Protein AF-A0A2A2S1T3-F1 (afdb_monomer_lite)

Structure (mmCIF, N/CA/C/O backbone):
data_AF-A0A2A2S1T3-F1
#
_entry.id   AF-A0A2A2S1T3-F1
#
loop_
_atom_site.group_PDB
_atom_site.id
_atom_site.type_symbol
_atom_site.label_atom_id
_atom_site.label_alt_id
_atom_site.label_comp_id
_atom_site.label_asym_id
_atom_site.label_entity_id
_atom_site.label_seq_id
_atom_site.pdbx_PDB_ins_code
_atom_site.Cartn_x
_atom_site.Cartn_y
_atom_site.Cartn_z
_atom_site.occupancy
_atom_site.B_iso_or_equiv
_atom_site.auth_seq_id
_atom_site.auth_comp_id
_atom_site.auth_asym_id
_atom_site.auth_atom_id
_atom_site.pdbx_PDB_model_num
ATOM 1 N N . MET A 1 1 ? -7.539 -17.292 -2.573 1.00 50.06 1 MET A N 1
ATOM 2 C CA . MET A 1 1 ? -6.494 -16.764 -3.480 1.00 50.06 1 MET A CA 1
ATOM 3 C C . MET A 1 1 ? -6.185 -15.352 -3.025 1.00 50.06 1 MET A C 1
ATOM 5 O O . MET A 1 1 ? -7.132 -14.641 -2.714 1.00 50.06 1 MET A O 1
ATOM 9 N N . ALA A 1 2 ? -4.913 -14.967 -2.915 1.00 60.62 2 ALA A N 1
ATOM 10 C CA . ALA A 1 2 ? -4.570 -13.589 -2.576 1.00 60.62 2 ALA A CA 1
ATOM 11 C C . ALA A 1 2 ? -5.057 -12.658 -3.700 1.00 60.62 2 ALA A C 1
ATOM 13 O O . ALA A 1 2 ? -4.829 -12.934 -4.877 1.00 60.62 2 ALA A O 1
ATOM 14 N N . GLU A 1 3 ? -5.774 -11.588 -3.354 1.00 80.25 3 GLU A N 1
ATOM 15 C CA . GLU A 1 3 ? -6.332 -10.647 -4.339 1.00 80.25 3 GLU A CA 1
ATOM 16 C C . GLU A 1 3 ? -5.235 -9.854 -5.063 1.00 80.25 3 GLU A C 1
ATOM 18 O O . GLU A 1 3 ? -5.440 -9.404 -6.193 1.00 80.25 3 GLU A O 1
ATOM 23 N N . VAL A 1 4 ? -4.072 -9.718 -4.422 1.00 89.56 4 VAL A N 1
ATOM 24 C CA . VAL A 1 4 ? -2.810 -9.164 -4.918 1.00 89.56 4 VAL A CA 1
ATOM 25 C C . VAL A 1 4 ? -1.668 -9.846 -4.151 1.00 89.56 4 VAL A C 1
ATOM 27 O O . VAL A 1 4 ? -1.867 -10.237 -3.004 1.00 89.56 4 VAL A O 1
ATOM 30 N N . THR A 1 5 ? -0.496 -9.985 -4.767 1.00 92.62 5 THR A N 1
ATOM 31 C CA . THR A 1 5 ? 0.722 -10.505 -4.122 1.00 92.62 5 THR A CA 1
ATOM 32 C C . THR A 1 5 ? 1.799 -9.439 -4.223 1.00 92.62 5 THR A C 1
ATOM 34 O O . THR A 1 5 ? 2.040 -8.919 -5.315 1.00 92.62 5 THR A O 1
ATOM 37 N N . ILE A 1 6 ? 2.412 -9.082 -3.095 1.00 93.56 6 ILE A N 1
ATOM 38 C CA . ILE A 1 6 ? 3.448 -8.045 -3.040 1.00 93.56 6 ILE A CA 1
ATOM 39 C C . ILE A 1 6 ? 4.678 -8.644 -2.369 1.00 93.56 6 ILE A C 1
ATOM 41 O O . ILE A 1 6 ? 4.652 -8.945 -1.177 1.00 93.56 6 ILE A O 1
ATOM 45 N N . SER A 1 7 ? 5.771 -8.780 -3.116 1.00 94.69 7 SER A N 1
ATOM 46 C CA . SER A 1 7 ? 7.022 -9.261 -2.534 1.00 94.69 7 SER A CA 1
ATOM 47 C C . SER A 1 7 ? 7.648 -8.201 -1.623 1.00 94.69 7 SER A C 1
ATOM 49 O O . SER A 1 7 ? 7.516 -6.992 -1.856 1.00 94.69 7 SER A O 1
ATOM 51 N N . ASN A 1 8 ? 8.418 -8.635 -0.625 1.00 93.12 8 ASN A N 1
ATOM 52 C CA . ASN A 1 8 ? 9.195 -7.708 0.211 1.00 93.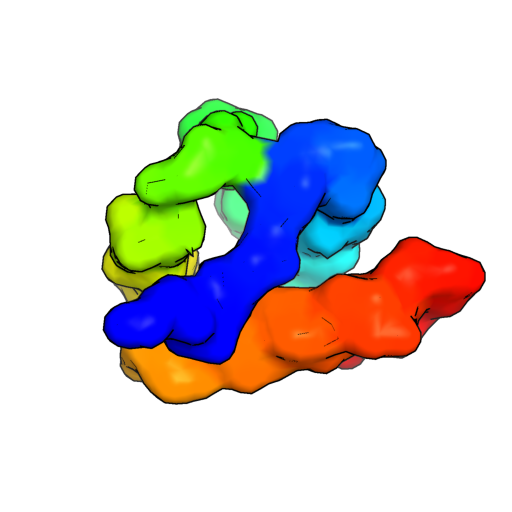12 8 ASN A CA 1
ATOM 53 C C . ASN A 1 8 ? 10.216 -6.886 -0.600 1.00 93.12 8 ASN A C 1
ATOM 55 O O . ASN A 1 8 ? 10.594 -5.788 -0.194 1.00 93.12 8 ASN A O 1
ATOM 59 N N . LYS A 1 9 ? 10.649 -7.390 -1.763 1.00 94.75 9 LYS A N 1
ATOM 60 C CA . LYS A 1 9 ? 11.542 -6.677 -2.687 1.00 94.75 9 LYS A CA 1
ATOM 61 C C . LYS A 1 9 ? 10.835 -5.511 -3.384 1.00 94.75 9 LYS A C 1
ATOM 63 O O . LYS A 1 9 ? 11.445 -4.463 -3.596 1.00 94.75 9 LYS A O 1
ATOM 68 N N . ASP A 1 10 ? 9.563 -5.688 -3.726 1.00 94.75 10 ASP A N 1
ATOM 69 C CA . ASP A 1 10 ? 8.768 -4.701 -4.459 1.00 94.75 10 ASP A CA 1
ATOM 70 C C . ASP A 1 10 ? 8.127 -3.665 -3.529 1.00 94.75 10 ASP A C 1
ATOM 72 O O . ASP A 1 10 ? 7.923 -2.509 -3.923 1.00 94.75 10 ASP A O 1
ATOM 76 N N . TRP A 1 11 ? 7.855 -4.050 -2.276 1.00 95.44 11 TRP A N 1
ATOM 77 C CA . TRP A 1 11 ? 7.173 -3.202 -1.302 1.00 95.44 11 TRP A CA 1
ATOM 78 C C . TRP A 1 11 ? 7.792 -1.809 -1.125 1.00 95.44 11 TRP A C 1
ATOM 80 O O . TRP A 1 11 ? 7.035 -0.842 -1.192 1.00 95.44 11 TRP A O 1
ATOM 90 N N . PRO A 1 12 ? 9.123 -1.627 -0.989 1.00 94.75 12 PRO A N 1
ATOM 91 C CA . PRO A 1 12 ? 9.706 -0.295 -0.839 1.00 94.75 12 PRO A CA 1
ATOM 92 C C . PRO A 1 12 ? 9.332 0.662 -1.980 1.00 94.75 12 PRO A C 1
ATOM 94 O O . PRO A 1 12 ? 9.068 1.841 -1.748 1.00 94.75 12 PRO A O 1
ATOM 97 N N . ARG A 1 13 ? 9.244 0.158 -3.219 1.00 94.56 13 ARG A N 1
ATOM 98 C CA . ARG A 1 13 ? 8.858 0.965 -4.386 1.00 94.56 13 ARG A CA 1
ATOM 99 C C . ARG A 1 13 ? 7.362 1.271 -4.392 1.00 94.56 13 ARG A C 1
ATOM 101 O O . ARG A 1 13 ? 6.969 2.403 -4.675 1.00 94.56 13 ARG A O 1
ATOM 108 N N . VAL A 1 14 ? 6.530 0.283 -4.060 1.00 95.12 14 VAL A N 1
ATOM 109 C CA . VAL A 1 14 ? 5.073 0.460 -3.928 1.00 95.12 14 VAL A CA 1
ATOM 110 C C . VAL A 1 14 ? 4.751 1.470 -2.826 1.00 95.12 14 VAL A C 1
ATOM 112 O O . VAL A 1 14 ? 3.955 2.382 -3.042 1.00 95.12 14 VAL A O 1
ATOM 115 N N . LYS A 1 15 ? 5.429 1.368 -1.684 1.00 95.25 15 LYS A N 1
ATOM 116 C CA . LYS A 1 15 ? 5.309 2.267 -0.538 1.00 95.25 15 LYS A CA 1
ATOM 117 C C . LYS A 1 15 ? 5.567 3.724 -0.922 1.00 95.25 15 LYS A C 1
ATOM 119 O O . LYS A 1 15 ? 4.715 4.573 -0.674 1.00 95.25 15 LYS A O 1
ATOM 124 N N . ILE A 1 16 ? 6.671 4.004 -1.619 1.00 94.44 16 ILE A N 1
ATOM 125 C CA . ILE A 1 16 ? 6.988 5.360 -2.106 1.00 94.44 16 ILE A CA 1
ATOM 126 C C . ILE A 1 16 ? 5.872 5.894 -3.014 1.00 94.44 16 ILE A C 1
ATOM 128 O O . ILE A 1 16 ? 5.492 7.061 -2.929 1.00 94.44 16 ILE A O 1
ATOM 132 N N . LYS A 1 17 ? 5.321 5.053 -3.896 1.00 94.88 17 LYS A N 1
ATOM 133 C CA . LYS A 1 17 ? 4.213 5.452 -4.774 1.00 94.88 17 LYS A CA 1
ATOM 134 C C . LYS A 1 17 ? 2.950 5.781 -3.975 1.00 94.88 17 LYS A C 1
ATOM 136 O O . LYS A 1 17 ? 2.324 6.803 -4.246 1.00 94.88 17 LYS A O 1
ATOM 141 N N . LEU A 1 18 ? 2.603 4.965 -2.979 1.00 94.69 18 LEU A N 1
ATOM 142 C CA . LEU A 1 18 ? 1.470 5.232 -2.091 1.00 94.69 18 LEU A CA 1
ATOM 143 C C . LEU A 1 18 ? 1.645 6.556 -1.341 1.00 94.69 18 LEU A C 1
ATOM 145 O O . LEU A 1 18 ? 0.715 7.352 -1.346 1.00 94.69 18 LEU A O 1
ATOM 149 N N . GLN A 1 19 ? 2.834 6.840 -0.804 1.00 94.56 19 GLN A N 1
ATOM 150 C CA . GLN A 1 19 ?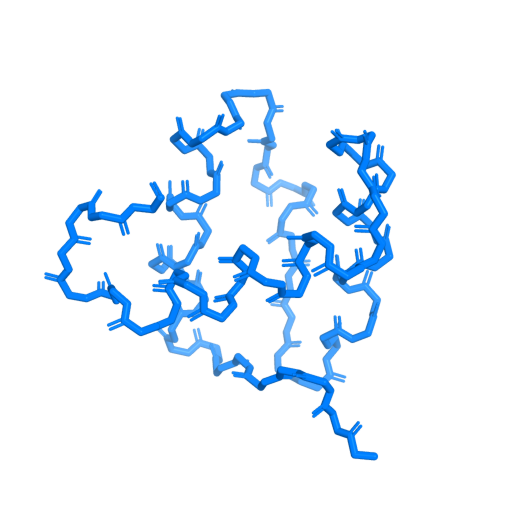 3.136 8.105 -0.115 1.00 94.56 19 GLN A CA 1
ATOM 151 C C . GLN A 1 19 ? 3.052 9.327 -1.041 1.00 94.56 19 GLN A C 1
ATOM 153 O O . GLN A 1 19 ? 2.640 10.403 -0.623 1.00 94.56 19 GLN A O 1
ATOM 158 N N . ARG A 1 20 ? 3.395 9.182 -2.328 1.00 93.19 20 ARG A N 1
ATOM 159 C CA . ARG A 1 20 ? 3.220 10.266 -3.314 1.00 93.19 20 ARG A CA 1
ATOM 160 C C . ARG A 1 20 ? 1.753 10.552 -3.617 1.00 93.19 20 ARG A C 1
ATOM 162 O O . ARG A 1 20 ? 1.395 11.702 -3.840 1.00 93.19 20 ARG A O 1
ATOM 169 N N . LYS A 1 21 ? 0.920 9.509 -3.671 1.00 93.38 21 LYS A N 1
ATOM 170 C CA . LYS A 1 21 ? -0.523 9.640 -3.915 1.00 93.38 21 LYS A CA 1
ATOM 171 C C . LYS A 1 21 ? -1.266 10.133 -2.671 1.00 93.38 21 LYS A C 1
ATOM 173 O O . LYS A 1 21 ? -2.184 10.936 -2.793 1.00 93.38 21 LYS A O 1
ATOM 178 N N . TYR A 1 22 ? -0.863 9.649 -1.502 1.00 94.62 22 TYR A N 1
ATOM 179 C CA . TYR A 1 22 ? -1.432 9.963 -0.199 1.00 94.62 22 TYR A CA 1
ATOM 180 C C . TYR A 1 22 ? -0.319 10.507 0.693 1.00 94.62 22 TYR A C 1
ATOM 182 O O . TYR A 1 22 ? 0.361 9.768 1.405 1.00 94.62 22 TYR A O 1
ATOM 190 N N . ASN A 1 23 ? -0.128 11.818 0.614 1.00 92.38 23 ASN A N 1
ATOM 191 C CA . ASN A 1 23 ? 0.929 12.543 1.316 1.00 92.38 23 ASN A CA 1
ATOM 192 C C . ASN A 1 23 ? 0.847 12.446 2.849 1.00 92.38 23 ASN A C 1
ATOM 194 O O . ASN A 1 23 ? 1.826 12.758 3.519 1.00 92.38 23 ASN A O 1
ATOM 198 N N . HIS A 1 24 ? -0.294 12.027 3.401 1.00 93.56 24 HIS A N 1
ATOM 199 C CA . HIS A 1 24 ? -0.488 11.823 4.834 1.00 93.56 24 HIS A CA 1
ATOM 200 C C . HIS A 1 24 ? -0.061 10.438 5.338 1.00 93.56 24 HIS A C 1
ATOM 202 O O . HIS A 1 24 ? 0.041 10.267 6.546 1.00 93.56 24 HIS A O 1
ATOM 208 N N . LEU A 1 25 ? 0.192 9.461 4.456 1.00 95.50 25 LEU A N 1
ATOM 209 C CA . LEU A 1 25 ? 0.587 8.115 4.881 1.00 95.50 25 LEU A CA 1
ATOM 210 C C . LEU A 1 25 ? 2.033 8.084 5.373 1.00 95.50 25 LEU A C 1
ATOM 212 O O . LEU A 1 25 ? 2.971 8.458 4.663 1.00 95.50 25 LEU A O 1
ATOM 216 N N . THR A 1 26 ? 2.222 7.547 6.570 1.00 93.88 26 THR A N 1
ATOM 217 C CA . THR A 1 26 ? 3.530 7.465 7.221 1.00 93.88 26 THR A CA 1
ATOM 218 C C . THR A 1 26 ? 4.205 6.109 7.025 1.00 93.88 26 THR A C 1
ATOM 220 O O . THR A 1 26 ? 3.590 5.092 6.693 1.00 93.88 26 THR A O 1
ATOM 223 N N . ASP A 1 27 ? 5.513 6.065 7.277 1.00 91.88 27 ASP A N 1
ATOM 224 C CA . ASP A 1 27 ? 6.286 4.824 7.217 1.00 91.88 27 ASP A CA 1
ATOM 225 C C . ASP A 1 27 ? 5.821 3.764 8.223 1.00 91.88 27 ASP A C 1
ATOM 227 O O . ASP A 1 27 ? 5.943 2.570 7.947 1.00 91.88 27 ASP A O 1
ATOM 231 N N . GLN A 1 28 ? 5.304 4.204 9.372 1.00 91.44 28 GLN A N 1
ATOM 232 C CA . GLN A 1 28 ? 4.807 3.355 10.457 1.00 91.44 28 GLN A CA 1
ATOM 233 C C . GLN A 1 28 ? 3.465 2.717 10.087 1.00 91.44 28 GLN A C 1
ATOM 235 O O . GLN A 1 28 ? 3.215 1.544 10.363 1.00 91.44 28 GLN A O 1
ATOM 240 N N . GLU A 1 29 ? 2.605 3.469 9.405 1.00 91.38 29 GLU A N 1
ATOM 241 C CA . GLU A 1 29 ? 1.331 2.966 8.903 1.00 91.38 29 GLU A CA 1
ATOM 242 C C . GLU A 1 29 ? 1.526 1.964 7.760 1.00 91.38 29 GLU A C 1
ATOM 244 O O . GLU A 1 29 ? 0.796 0.978 7.675 1.00 91.38 29 GLU A O 1
ATOM 249 N N . LEU A 1 30 ? 2.567 2.153 6.950 1.00 94.06 30 LEU A N 1
ATOM 250 C CA . LEU A 1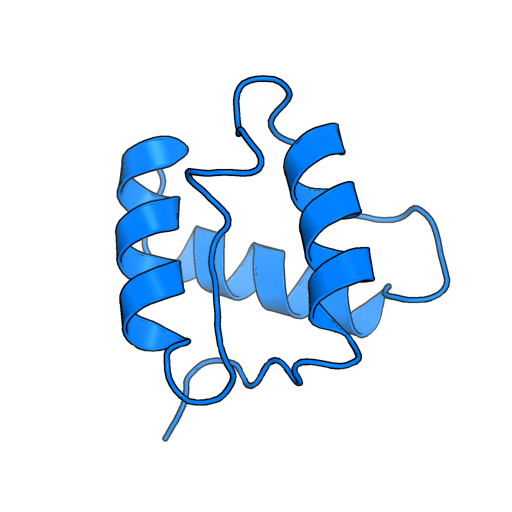 30 ? 2.916 1.317 5.800 1.00 94.06 30 LEU A CA 1
ATOM 251 C C . LEU A 1 30 ? 3.904 0.183 6.137 1.00 94.06 30 LEU A C 1
ATOM 253 O O . LEU A 1 30 ? 4.713 -0.225 5.298 1.00 94.06 30 LEU A O 1
ATOM 257 N N . GLN A 1 31 ? 3.864 -0.334 7.365 1.00 93.19 31 GLN A N 1
ATOM 258 C CA . GLN A 1 31 ? 4.562 -1.574 7.704 1.00 93.19 31 GLN A CA 1
ATOM 259 C C . GLN A 1 31 ? 3.849 -2.771 7.073 1.00 93.19 31 GLN A C 1
ATOM 261 O O . GLN A 1 31 ? 2.639 -2.936 7.220 1.00 93.19 31 GLN A O 1
ATOM 266 N N . TYR A 1 32 ? 4.613 -3.597 6.367 1.00 94.19 32 TYR A N 1
ATOM 267 C CA . TYR A 1 32 ? 4.112 -4.747 5.626 1.00 94.19 32 TYR A CA 1
ATOM 268 C C . TYR A 1 32 ? 5.209 -5.802 5.504 1.00 94.19 32 TYR A C 1
ATOM 270 O O . TYR A 1 32 ? 6.369 -5.453 5.277 1.00 94.19 32 TYR A O 1
ATOM 278 N N . ASN A 1 33 ? 4.811 -7.069 5.607 1.00 92.06 33 ASN A N 1
ATOM 279 C CA . ASN A 1 33 ? 5.614 -8.220 5.222 1.00 92.06 33 ASN A CA 1
ATOM 280 C C . ASN A 1 33 ? 4.820 -9.100 4.250 1.00 92.06 33 ASN A C 1
ATOM 282 O O . ASN A 1 33 ? 3.598 -9.213 4.357 1.00 92.06 33 ASN A O 1
ATOM 286 N N . GLU A 1 34 ? 5.531 -9.757 3.342 1.00 92.12 34 GLU A N 1
ATOM 287 C CA . GLU A 1 34 ? 4.978 -10.742 2.410 1.00 92.12 34 GLU A CA 1
ATOM 288 C C . GLU A 1 34 ? 4.103 -11.793 3.115 1.00 92.12 34 GLU A C 1
ATOM 290 O O . GLU A 1 34 ? 4.478 -12.337 4.156 1.00 92.12 34 GLU A O 1
ATOM 295 N N . GLY A 1 35 ? 2.911 -12.046 2.563 1.00 91.44 35 GLY A N 1
ATOM 296 C CA . GLY A 1 35 ? 1.881 -12.889 3.178 1.00 91.44 35 GLY A CA 1
ATOM 297 C C . GLY A 1 35 ? 0.876 -12.137 4.064 1.00 91.44 35 GLY A C 1
ATOM 298 O O . GLY A 1 35 ? -0.092 -12.741 4.530 1.00 91.44 35 GLY A O 1
ATOM 299 N N . GLN A 1 36 ? 1.065 -10.832 4.303 1.00 93.44 36 GLN A N 1
ATOM 300 C CA . GLN A 1 36 ? 0.136 -9.982 5.067 1.00 93.44 36 GLN A CA 1
ATOM 301 C C . GLN A 1 36 ? -0.719 -9.059 4.180 1.00 93.44 36 GLN A C 1
ATOM 303 O O . GLN A 1 36 ? -1.234 -8.043 4.652 1.00 93.44 36 GLN A O 1
ATOM 308 N N . GLU A 1 37 ? -0.899 -9.381 2.896 1.00 93.31 37 GLU A N 1
ATOM 309 C CA . GLU A 1 37 ? -1.569 -8.506 1.923 1.00 93.31 37 GLU A CA 1
ATOM 310 C C . GLU A 1 37 ? -3.001 -8.174 2.340 1.00 93.31 37 GLU A C 1
ATOM 312 O O . GLU A 1 37 ? -3.435 -7.033 2.206 1.00 93.31 37 GLU A O 1
ATOM 317 N N . GLY A 1 38 ? -3.725 -9.148 2.897 1.00 93.00 38 GLY A N 1
ATOM 318 C CA . GLY A 1 38 ? -5.091 -8.938 3.373 1.00 93.00 38 GLY A CA 1
ATOM 319 C C . GLY A 1 38 ? -5.178 -7.864 4.458 1.00 93.00 38 GLY A C 1
ATOM 320 O O . GLY A 1 38 ? -6.012 -6.969 4.352 1.00 93.00 38 GLY A O 1
ATOM 321 N N . ALA A 1 39 ? -4.287 -7.918 5.453 1.00 93.56 39 ALA A N 1
ATOM 322 C CA . ALA A 1 39 ? -4.235 -6.940 6.540 1.00 93.56 39 ALA A CA 1
ATOM 323 C C . ALA A 1 39 ? -3.783 -5.558 6.047 1.00 93.56 39 ALA A C 1
ATOM 325 O O . ALA A 1 39 ? -4.323 -4.541 6.478 1.00 93.56 39 ALA A O 1
ATOM 326 N N . LEU A 1 40 ? -2.831 -5.516 5.107 1.00 94.88 40 LEU A N 1
ATOM 327 C CA . LEU A 1 40 ? -2.414 -4.270 4.468 1.00 94.88 40 LEU A CA 1
ATOM 328 C C . LEU A 1 40 ? -3.578 -3.602 3.730 1.00 94.88 40 LEU A C 1
ATOM 330 O O . LEU A 1 40 ? -3.745 -2.390 3.831 1.00 94.88 40 LEU A O 1
ATOM 334 N N . ILE A 1 41 ? -4.370 -4.376 2.985 1.00 94.88 41 ILE A N 1
ATOM 335 C CA . ILE A 1 41 ? -5.502 -3.850 2.220 1.00 94.88 41 ILE A CA 1
ATOM 336 C C . ILE A 1 41 ? -6.550 -3.230 3.148 1.00 94.88 41 ILE A C 1
ATOM 338 O O . ILE A 1 41 ? -6.973 -2.106 2.890 1.00 94.88 41 ILE A O 1
ATOM 342 N N . GLU A 1 42 ? -6.940 -3.930 4.217 1.00 95.12 42 GLU A N 1
ATOM 343 C CA . GLU A 1 42 ? -7.917 -3.414 5.187 1.00 95.12 42 GLU A CA 1
ATOM 344 C C . GLU A 1 42 ? -7.405 -2.134 5.859 1.00 95.12 42 GLU A C 1
ATOM 346 O O . GLU A 1 42 ? -8.079 -1.106 5.851 1.00 95.12 42 GLU A O 1
ATOM 351 N N . LYS A 1 43 ? -6.151 -2.141 6.323 1.00 95.06 43 LYS A N 1
ATOM 352 C CA . LYS A 1 43 ? -5.530 -0.957 6.928 1.00 95.06 43 LYS A CA 1
ATOM 353 C C . LYS A 1 43 ? -5.483 0.227 5.959 1.00 95.06 43 LYS A C 1
ATOM 355 O O . LYS A 1 43 ? -5.785 1.355 6.333 1.00 95.06 43 LYS A O 1
ATOM 360 N N . LEU A 1 44 ? -5.104 -0.003 4.702 1.00 95.62 44 LEU A N 1
ATOM 361 C CA . LEU A 1 44 ? -5.079 1.049 3.685 1.00 95.62 44 LEU A CA 1
ATOM 362 C C . LEU A 1 44 ? -6.482 1.576 3.371 1.00 95.62 44 LEU A C 1
ATOM 364 O O . LEU A 1 44 ? -6.622 2.779 3.169 1.00 95.62 44 LEU A O 1
ATOM 368 N N . ALA A 1 45 ? -7.496 0.709 3.328 1.00 96.19 45 ALA A N 1
ATOM 369 C CA . ALA A 1 45 ? -8.885 1.097 3.089 1.00 96.19 45 ALA A CA 1
ATOM 370 C C . ALA A 1 45 ? -9.365 2.104 4.144 1.00 96.19 45 ALA A C 1
ATOM 372 O O . ALA A 1 45 ? -9.912 3.153 3.791 1.00 96.19 45 ALA A O 1
ATOM 373 N N . GLU A 1 46 ? -9.048 1.843 5.414 1.00 96.19 46 GLU A N 1
ATOM 374 C CA . GLU A 1 46 ? -9.312 2.755 6.530 1.00 96.19 46 GLU A CA 1
ATOM 375 C C . GLU A 1 46 ? -8.518 4.065 6.401 1.00 96.19 46 GLU A C 1
ATOM 377 O O . GLU A 1 46 ? -9.099 5.151 6.408 1.00 96.19 46 GLU A O 1
ATOM 382 N N . LEU A 1 47 ? -7.196 3.982 6.208 1.00 95.31 47 LEU A N 1
ATOM 383 C CA . LEU A 1 47 ? -6.305 5.152 6.191 1.00 95.31 47 LEU A CA 1
ATOM 384 C C . LEU A 1 47 ? -6.559 6.120 5.029 1.00 95.31 47 LEU A C 1
ATOM 386 O O . LEU A 1 47 ? -6.307 7.322 5.144 1.00 95.31 47 LEU A O 1
ATOM 390 N N . VAL A 1 48 ? -7.011 5.609 3.882 1.00 94.75 48 VAL A N 1
ATOM 391 C CA . VAL A 1 48 ? -7.288 6.431 2.693 1.00 94.75 48 VAL A CA 1
ATOM 392 C C . VAL A 1 48 ? -8.778 6.683 2.476 1.00 94.75 48 VAL A C 1
ATOM 394 O O . VAL A 1 48 ? -9.139 7.345 1.502 1.00 94.75 48 VAL A O 1
ATOM 397 N N . ASN A 1 49 ? -9.633 6.183 3.376 1.00 96.19 49 ASN A N 1
ATOM 398 C CA . ASN A 1 49 ? -11.090 6.262 3.304 1.00 96.19 49 ASN A CA 1
ATOM 399 C C . ASN A 1 49 ? -11.627 5.824 1.924 1.00 96.19 49 ASN A C 1
ATOM 401 O O . ASN A 1 49 ? -12.237 6.594 1.163 1.00 96.19 49 ASN A O 1
ATOM 405 N N . ARG A 1 50 ? -11.295 4.585 1.553 1.00 96.56 50 ARG A N 1
ATOM 406 C CA . ARG A 1 50 ? -11.666 3.949 0.283 1.00 96.56 50 ARG A CA 1
ATOM 407 C C . ARG A 1 50 ? -12.073 2.507 0.518 1.00 96.56 50 ARG A C 1
ATOM 409 O O . ARG A 1 50 ? -11.680 1.896 1.499 1.00 96.56 50 ARG A O 1
ATOM 416 N N . ASP A 1 51 ? -12.833 1.954 -0.415 1.00 95.88 51 ASP A N 1
ATOM 417 C CA . ASP A 1 51 ? -13.202 0.549 -0.360 1.00 95.88 51 ASP A CA 1
ATOM 418 C C . ASP A 1 51 ? -12.017 -0.371 -0.697 1.00 95.88 51 ASP A C 1
ATOM 420 O O . ASP A 1 51 ? -11.044 0.007 -1.365 1.00 95.88 51 ASP A O 1
ATOM 424 N N . ARG A 1 52 ? -12.151 -1.626 -0.267 1.00 94.69 52 ARG A N 1
ATOM 425 C CA . ARG A 1 52 ? -11.190 -2.702 -0.512 1.00 94.69 52 ARG A CA 1
ATOM 426 C C . ARG A 1 52 ? -10.808 -2.829 -1.991 1.00 94.69 52 ARG A C 1
ATOM 428 O O . ARG A 1 52 ? -9.622 -2.934 -2.308 1.00 94.69 52 ARG A O 1
ATOM 435 N N . ASN A 1 53 ? -11.777 -2.775 -2.908 1.00 95.38 53 ASN A N 1
ATOM 436 C CA . ASN A 1 53 ? -11.517 -2.967 -4.338 1.00 95.38 53 ASN A CA 1
ATOM 437 C C . ASN A 1 53 ? -10.656 -1.836 -4.902 1.00 95.38 53 ASN A C 1
ATOM 439 O O . ASN A 1 53 ? -9.742 -2.090 -5.689 1.00 95.38 53 ASN A O 1
ATOM 443 N N . TYR A 1 54 ? -10.899 -0.596 -4.475 1.00 95.69 54 TYR A N 1
ATOM 444 C CA . TYR A 1 54 ? -10.091 0.550 -4.878 1.00 95.69 54 TYR A CA 1
ATOM 445 C C . TYR A 1 54 ? -8.637 0.445 -4.395 1.00 95.69 54 TYR A C 1
ATOM 447 O O . TYR A 1 54 ? -7.700 0.778 -5.135 1.00 95.69 54 TYR A O 1
ATOM 455 N N . VAL A 1 55 ? -8.428 -0.041 -3.169 1.00 95.88 55 VAL A N 1
ATOM 456 C CA . VAL A 1 55 ? -7.086 -0.283 -2.622 1.00 95.88 55 VAL A CA 1
ATOM 457 C C . VAL A 1 55 ? -6.377 -1.380 -3.410 1.00 95.88 55 VAL A C 1
ATOM 459 O O . VAL A 1 55 ? -5.264 -1.161 -3.888 1.00 95.88 55 VAL A O 1
ATOM 462 N N . VAL A 1 56 ? -7.038 -2.517 -3.636 1.00 96.12 56 VAL A N 1
ATOM 463 C CA . VAL A 1 56 ? -6.500 -3.628 -4.438 1.00 96.12 56 VAL A CA 1
ATOM 464 C C . VAL A 1 56 ? -6.144 -3.165 -5.848 1.00 96.12 56 VAL A C 1
ATOM 466 O O . VAL A 1 56 ? -5.052 -3.454 -6.340 1.00 96.12 56 VAL A O 1
ATOM 469 N N . PHE A 1 57 ? -7.028 -2.402 -6.494 1.00 95.94 57 PHE A N 1
ATOM 470 C CA . P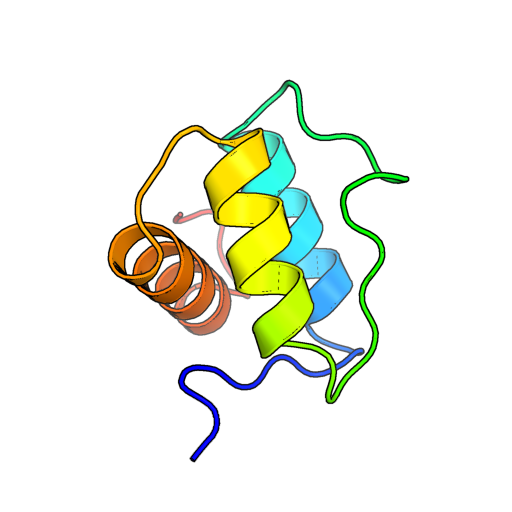HE A 1 57 ? -6.765 -1.796 -7.797 1.00 95.94 57 PHE A CA 1
ATOM 471 C C . PHE A 1 57 ? -5.524 -0.896 -7.762 1.00 95.94 57 PHE A C 1
ATOM 473 O O . PHE A 1 57 ? -4.656 -1.005 -8.629 1.00 95.94 57 PHE A O 1
ATOM 480 N N . THR A 1 58 ? -5.405 -0.038 -6.746 1.00 95.50 58 THR A N 1
ATOM 481 C CA . THR A 1 58 ? -4.260 0.870 -6.592 1.00 95.50 58 THR A CA 1
ATOM 482 C C . THR A 1 58 ? -2.953 0.095 -6.404 1.00 95.50 58 THR A C 1
ATOM 484 O O . THR A 1 58 ? -1.963 0.416 -7.060 1.00 95.50 58 THR A O 1
ATOM 487 N N . LEU A 1 59 ? -2.947 -0.952 -5.573 1.00 95.44 59 LEU A N 1
ATOM 488 C CA . LEU A 1 59 ? -1.778 -1.809 -5.350 1.00 95.44 59 LEU A CA 1
ATOM 489 C C . LEU A 1 59 ? -1.369 -2.546 -6.631 1.00 95.44 59 LEU A C 1
ATOM 491 O O . LEU A 1 59 ? -0.203 -2.500 -7.019 1.00 95.44 59 LEU A O 1
ATOM 495 N N . LYS A 1 60 ? -2.325 -3.140 -7.357 1.00 95.38 60 LYS A N 1
ATOM 496 C CA . LYS A 1 60 ? -2.067 -3.774 -8.664 1.00 95.38 60 LYS A CA 1
ATOM 497 C C . LYS A 1 60 ? -1.480 -2.789 -9.666 1.00 95.38 60 LYS A C 1
ATOM 499 O O . LYS A 1 60 ? -0.495 -3.095 -10.332 1.00 95.38 60 LYS A O 1
ATOM 504 N N . LYS A 1 61 ? -2.050 -1.585 -9.751 1.00 95.25 61 LYS A N 1
ATOM 505 C CA . LYS A 1 61 ? -1.555 -0.534 -10.643 1.00 95.25 61 LYS A CA 1
ATOM 506 C C . LYS A 1 61 ? -0.137 -0.094 -10.270 1.00 95.25 61 LYS A C 1
ATOM 508 O O . LYS A 1 61 ? 0.664 0.152 -11.173 1.00 95.25 61 LYS A O 1
ATOM 513 N N . ALA A 1 62 ? 0.182 -0.020 -8.976 1.00 94.25 62 ALA A N 1
ATOM 514 C CA . ALA A 1 62 ? 1.522 0.295 -8.488 1.00 94.25 62 ALA A CA 1
ATOM 515 C C . ALA A 1 62 ? 2.548 -0.767 -8.898 1.00 94.25 62 ALA A C 1
ATOM 517 O O . ALA A 1 62 ? 3.624 -0.402 -9.368 1.00 94.25 62 ALA A O 1
ATOM 518 N N . LEU A 1 63 ? 2.192 -2.049 -8.761 1.00 93.88 63 LEU A N 1
ATOM 519 C CA . LEU A 1 63 ? 3.031 -3.190 -9.136 1.00 93.88 63 LEU A CA 1
ATOM 520 C C . LEU A 1 63 ? 3.279 -3.250 -10.647 1.00 93.88 63 LEU A C 1
ATOM 522 O O . LEU A 1 63 ? 4.418 -3.371 -11.079 1.00 93.88 63 LEU A O 1
ATOM 526 N N . VAL A 1 64 ? 2.234 -3.090 -11.465 1.00 94.12 64 VAL A N 1
ATOM 527 C CA . VAL A 1 64 ? 2.371 -3.079 -12.935 1.00 94.12 64 VAL A CA 1
ATOM 528 C C . VAL A 1 64 ? 3.272 -1.933 -13.408 1.00 94.12 64 VAL 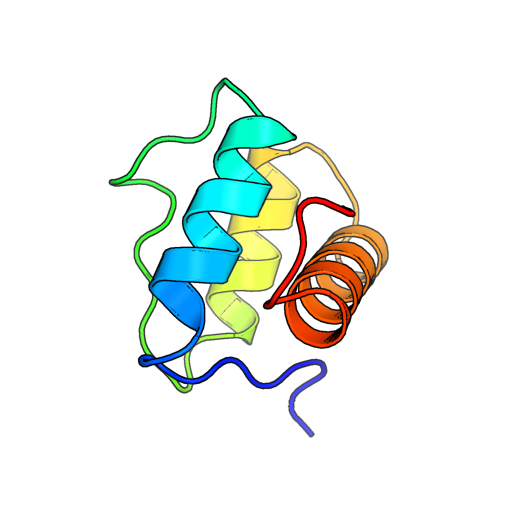A C 1
ATOM 530 O O . VAL A 1 64 ? 3.984 -2.063 -14.397 1.00 94.12 64 VAL A O 1
ATOM 533 N N . ASN A 1 65 ? 3.261 -0.806 -12.697 1.00 93.19 65 ASN A N 1
ATOM 534 C CA . ASN A 1 65 ? 4.050 0.376 -13.034 1.00 93.19 65 ASN A CA 1
ATOM 535 C C . ASN A 1 65 ? 5.273 0.547 -12.124 1.00 93.19 65 ASN A C 1
ATOM 537 O O . ASN A 1 65 ? 5.71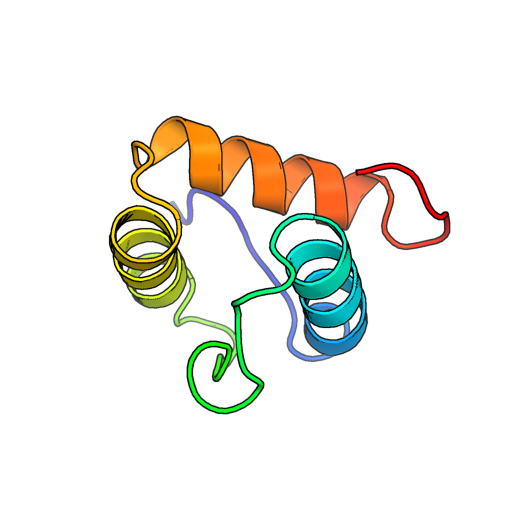2 1.679 -11.908 1.00 93.19 65 ASN A O 1
ATOM 541 N N . ILE A 1 66 ? 5.807 -0.535 -11.553 1.00 91.00 66 ILE A N 1
ATOM 542 C CA . ILE A 1 66 ? 6.833 -0.457 -10.504 1.00 91.00 66 ILE A CA 1
ATOM 543 C C . ILE A 1 66 ? 8.113 0.261 -10.951 1.00 91.00 66 ILE A C 1
ATOM 545 O O . ILE A 1 66 ? 8.742 0.944 -10.144 1.00 91.00 66 ILE A O 1
ATOM 549 N N . ASP A 1 67 ? 8.448 0.174 -12.238 1.00 89.06 67 ASP A N 1
ATOM 550 C CA . ASP A 1 67 ? 9.661 0.754 -12.824 1.00 89.06 67 ASP A CA 1
ATOM 551 C C . ASP A 1 67 ? 9.486 2.188 -13.348 1.00 89.06 67 ASP A C 1
ATOM 553 O O . ASP A 1 67 ? 10.420 2.770 -13.897 1.00 89.06 67 ASP A O 1
ATOM 557 N N . ASN A 1 68 ? 8.304 2.793 -13.197 1.00 88.38 68 ASN A N 1
ATOM 558 C CA . ASN A 1 68 ? 8.062 4.169 -13.636 1.00 88.38 68 ASN A CA 1
ATOM 559 C C . ASN A 1 68 ? 7.240 4.967 -12.610 1.00 88.38 68 ASN A C 1
ATOM 561 O O . ASN A 1 68 ? 6.808 4.442 -11.592 1.00 88.38 68 ASN A O 1
ATOM 565 N N . ASN A 1 69 ? 7.005 6.258 -12.849 1.00 79.62 69 ASN A N 1
ATOM 566 C CA . ASN A 1 69 ? 6.298 7.127 -11.896 1.00 79.62 69 ASN A CA 1
ATOM 567 C C . ASN A 1 69 ? 4.765 7.139 -12.045 1.00 79.62 69 ASN A C 1
ATOM 569 O O . ASN A 1 69 ? 4.107 7.951 -11.403 1.00 79.62 69 ASN A O 1
ATOM 573 N N . ARG A 1 70 ? 4.172 6.253 -12.853 1.00 76.38 70 ARG A N 1
ATOM 574 C CA . ARG A 1 70 ? 2.714 6.190 -13.020 1.00 76.38 70 ARG A CA 1
ATOM 575 C C . ARG A 1 70 ? 2.082 5.466 -11.829 1.00 76.38 70 ARG A C 1
ATOM 577 O O . ARG A 1 70 ? 2.467 4.340 -11.504 1.00 76.38 70 ARG A O 1
ATOM 584 N N . LEU A 1 71 ? 1.122 6.123 -11.183 1.00 76.25 71 LEU A N 1
ATOM 585 C CA . LEU A 1 71 ? 0.204 5.559 -10.192 1.00 76.25 71 LEU A CA 1
ATOM 586 C C . LEU A 1 71 ? -1.158 6.245 -10.323 1.00 76.25 71 LEU A C 1
ATOM 588 O O . LEU A 1 71 ? -1.183 7.432 -10.694 1.00 76.25 71 LEU A O 1
#

Foldseek 3Di:
DQLDWAAPVLLVLLVVLVCVVPVPDDPVLSDDHTPCSVVNLVSVCVVVVHDSVVSSVSSVQCSVQSPHNGD

Secondary structure (DSSP, 8-state):
--SS---TTTHHHHHHHHHHH-TT--TTTT---TT-HHHHHHHHHHHHT--HHHHHHHHHHHHHTTTSS--

pLDDT: mean 92.07, std 7.51, range [50.06, 96.56]

Radius of gyration: 10.88 Å; chains: 1; bounding box: 25×29×24 Å

Sequence (71 aa):
MAEVTISNKDWPRVKIKLQRKYNHLTDQELQYNEGQEGALIEKLAELVNRDRNYVVFTLKKALVNIDNNRL